Protein AF-A0A4Y7IMI2-F1 (afdb_monomer)

Solvent-accessible surface area (backbone atoms only — not comparable to full-atom values): 6468 Å² total; per-residue (Å²): 112,69,68,61,52,52,52,53,55,54,59,67,68,62,65,85,81,72,72,78,83,76,84,70,92,84,79,89,79,82,56,84,86,77,69,82,77,60,48,85,48,65,86,52,66,55,96,85,55,53,74,76,54,48,72,90,53,75,63,49,78,44,82,40,70,54,50,93,44,98,49,79,92,74,35,48,68,59,49,56,35,33,42,28,46,32,20,56,87,86,54,78,49,78,48,80,48,110

Organism: Papaver somniferum (NCBI:txid3469)

Sequence (98 aa):
MYRVLMIFLLFTAIGLVKSHNEGGEWSCESESENRIEAIFKPGVITIDGHTDDWKDIDGFEFSLLPALDPHQDDAYKAGSMTVKAVHDGNNVFFHVGS

Secondary structure (DSSP, 8-state):
-HHHHHHHHHHHTS---PPP---S-------GGGPPPPEE-TTSS-TT--GGGGTTS--EEEEEPPP--SSTTTPPPPEEEEEEEEE-SS-EEEEEE-

pLDDT: mean 82.0, std 13.44, range [53.12, 96.88]

Structure (mmCIF, N/CA/C/O backbone):
data_AF-A0A4Y7IMI2-F1
#
_e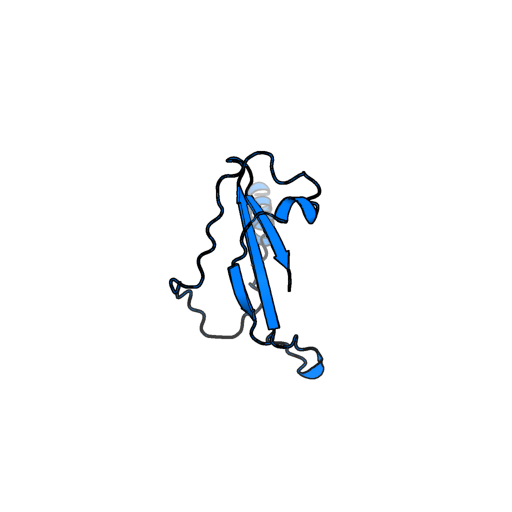ntry.id   AF-A0A4Y7IMI2-F1
#
loop_
_atom_site.group_PDB
_atom_site.id
_atom_site.type_symbol
_atom_site.label_atom_id
_atom_site.label_alt_id
_atom_site.label_comp_id
_atom_site.label_asym_id
_atom_site.label_entity_id
_atom_site.label_seq_id
_atom_site.pdbx_PDB_ins_code
_atom_site.Cartn_x
_atom_site.Cartn_y
_atom_site.Cartn_z
_atom_site.occupancy
_atom_site.B_iso_or_equiv
_atom_site.auth_seq_id
_atom_site.auth_comp_id
_atom_site.auth_asym_id
_atom_site.auth_atom_id
_atom_site.pdbx_PDB_model_num
ATOM 1 N N . MET A 1 1 ? 40.349 26.539 26.725 1.00 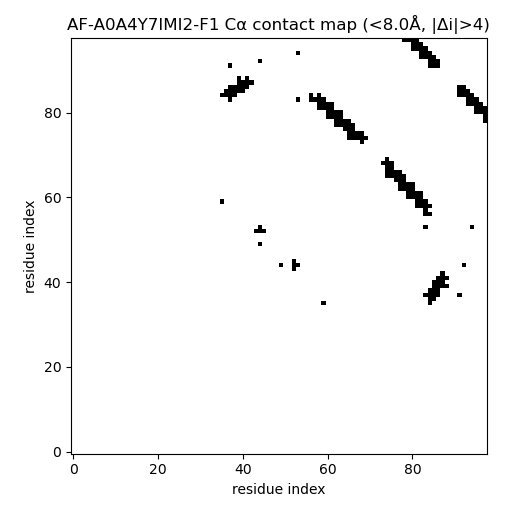63.53 1 MET A N 1
ATOM 2 C CA . MET A 1 1 ? 40.913 26.109 25.423 1.00 63.53 1 MET A CA 1
ATOM 3 C C . MET A 1 1 ? 40.404 24.729 25.004 1.00 63.53 1 MET A C 1
ATOM 5 O O . MET A 1 1 ? 39.848 24.627 23.923 1.00 63.53 1 MET A O 1
ATOM 9 N N . TYR A 1 2 ? 40.448 23.707 25.869 1.00 72.62 2 TYR A N 1
ATOM 10 C CA . TYR A 1 2 ? 39.937 22.354 25.560 1.00 72.62 2 TYR A CA 1
ATOM 11 C C . TYR A 1 2 ? 38.441 22.266 25.205 1.00 72.62 2 TYR A C 1
ATOM 13 O O . TYR A 1 2 ? 38.061 21.482 24.345 1.00 72.62 2 TYR A O 1
ATOM 21 N N . ARG A 1 3 ? 37.590 23.107 25.811 1.00 74.06 3 ARG A N 1
ATOM 22 C CA . ARG A 1 3 ? 36.148 23.159 25.495 1.00 74.06 3 ARG A CA 1
ATOM 23 C C . ARG A 1 3 ? 35.863 23.601 24.058 1.00 74.06 3 ARG A C 1
ATOM 25 O O . ARG A 1 3 ? 35.005 23.029 23.407 1.00 74.06 3 ARG A O 1
ATOM 32 N N . VAL A 1 4 ? 36.611 24.587 23.564 1.00 77.88 4 VAL A N 1
ATOM 33 C CA . VAL A 1 4 ? 36.478 25.084 22.185 1.00 77.88 4 VAL A CA 1
ATOM 34 C C . VAL A 1 4 ? 36.970 24.027 21.197 1.00 77.88 4 VAL A C 1
ATOM 36 O O . VAL A 1 4 ? 36.326 23.788 20.183 1.00 77.88 4 VAL A O 1
ATOM 39 N N . LEU A 1 5 ? 38.060 23.335 21.543 1.00 79.25 5 LEU A N 1
ATOM 40 C CA . LEU A 1 5 ? 38.604 22.241 20.743 1.00 79.25 5 LEU A CA 1
ATOM 41 C C . LEU A 1 5 ? 37.624 21.060 20.630 1.00 79.25 5 LEU A C 1
ATOM 43 O O . LEU A 1 5 ? 37.429 20.542 19.536 1.00 79.25 5 LEU A O 1
ATOM 47 N N . MET A 1 6 ? 36.964 20.671 21.728 1.00 78.75 6 MET A N 1
ATOM 48 C CA . MET A 1 6 ? 35.941 19.615 21.691 1.00 78.75 6 MET A CA 1
ATOM 49 C C . MET A 1 6 ? 34.726 19.993 20.846 1.00 78.75 6 MET A C 1
ATOM 51 O O . MET A 1 6 ? 34.214 19.146 20.123 1.00 78.75 6 MET A O 1
ATOM 55 N N . ILE A 1 7 ? 34.280 21.252 20.906 1.00 79.06 7 ILE A N 1
ATOM 56 C CA . ILE A 1 7 ? 33.180 21.737 20.060 1.00 79.06 7 ILE A CA 1
ATOM 57 C C . ILE A 1 7 ? 33.577 21.638 18.584 1.00 79.06 7 ILE A C 1
ATOM 59 O O . ILE A 1 7 ? 32.808 21.131 17.775 1.00 79.06 7 ILE A O 1
ATOM 63 N N . PHE A 1 8 ? 34.801 22.045 18.243 1.00 76.31 8 PHE A N 1
ATOM 64 C CA . PHE A 1 8 ? 35.308 21.971 16.874 1.00 76.31 8 PHE A CA 1
ATOM 65 C C . PHE A 1 8 ? 35.383 20.523 16.355 1.00 76.31 8 PHE A C 1
ATOM 67 O O . PHE A 1 8 ? 34.962 20.250 15.235 1.00 76.31 8 PHE A O 1
ATOM 74 N N . LEU A 1 9 ? 35.835 19.586 17.196 1.00 75.44 9 LEU A N 1
ATOM 75 C CA . LEU A 1 9 ? 35.864 18.149 16.894 1.00 75.44 9 LEU A CA 1
ATOM 76 C C . LEU A 1 9 ? 34.462 17.547 16.697 1.00 75.44 9 LEU A C 1
ATOM 78 O O . LEU A 1 9 ? 34.285 16.682 15.839 1.00 75.44 9 LEU A O 1
ATOM 82 N N . LEU A 1 10 ? 33.455 18.017 17.444 1.00 74.56 10 LEU A N 1
ATOM 83 C CA . LEU A 1 10 ? 32.063 17.600 17.245 1.00 74.56 10 LEU A CA 1
ATOM 84 C C . LEU A 1 10 ? 31.527 18.043 15.878 1.00 74.56 10 LEU A C 1
ATOM 86 O O . LEU A 1 10 ? 30.863 17.261 15.206 1.00 74.56 10 LEU A O 1
ATOM 90 N N . PHE A 1 11 ? 31.840 19.268 15.446 1.00 68.75 11 PHE A N 1
ATOM 91 C CA . PHE A 1 11 ? 31.389 19.783 14.149 1.00 68.75 11 PHE A CA 1
ATOM 92 C C . PHE A 1 11 ? 32.034 19.053 12.966 1.00 68.75 11 PHE A C 1
ATOM 94 O O . PHE A 1 11 ? 31.374 18.850 11.952 1.00 68.75 11 PHE A O 1
ATOM 101 N N . THR A 1 12 ? 33.282 18.591 13.097 1.00 65.00 12 THR A N 1
ATOM 102 C CA . THR A 1 12 ? 33.939 17.789 12.048 1.00 65.00 12 THR A CA 1
ATOM 103 C C . THR A 1 12 ? 33.381 16.373 11.909 1.00 65.00 12 THR A C 1
ATOM 105 O O . THR A 1 12 ? 33.569 15.750 10.869 1.00 65.00 12 THR A O 1
ATOM 108 N N . ALA A 1 13 ? 32.699 15.857 12.936 1.00 63.00 13 ALA A N 1
ATOM 109 C CA . ALA A 1 13 ? 32.081 14.531 12.902 1.00 63.00 13 ALA A CA 1
ATOM 110 C C . ALA A 1 13 ? 30.728 14.518 12.166 1.00 63.00 13 ALA A C 1
ATOM 112 O O . ALA A 1 13 ? 30.223 13.449 11.825 1.00 63.00 13 ALA A O 1
ATOM 113 N N . ILE A 1 14 ? 30.151 15.692 11.886 1.00 68.31 14 ILE A N 1
ATOM 114 C CA . ILE A 1 14 ? 28.939 15.832 11.078 1.00 68.31 14 ILE A CA 1
ATOM 115 C C . ILE A 1 14 ? 29.371 15.831 9.609 1.00 68.31 14 ILE A C 1
ATOM 117 O O . ILE A 1 14 ? 29.511 16.875 8.973 1.00 68.31 14 ILE A O 1
ATOM 121 N N . GLY A 1 15 ? 29.664 14.644 9.078 1.00 64.06 15 GLY A N 1
ATOM 122 C CA . GLY A 1 15 ? 29.909 14.481 7.650 1.00 64.06 15 GLY A CA 1
ATOM 123 C C . GLY A 1 15 ? 28.698 14.970 6.854 1.00 64.06 15 GLY A C 1
ATOM 124 O O . GLY A 1 15 ? 27.561 14.626 7.175 1.00 64.06 15 GLY A O 1
ATOM 125 N N . LEU A 1 16 ? 28.936 15.773 5.815 1.00 66.12 16 LEU A N 1
ATOM 126 C CA . LEU A 1 16 ? 27.913 16.095 4.823 1.00 66.12 16 LEU A CA 1
ATOM 127 C C . LEU A 1 16 ? 27.464 14.787 4.166 1.00 66.12 16 LEU A C 1
ATOM 129 O O . LEU A 1 16 ? 28.197 14.198 3.371 1.00 66.12 16 LEU A O 1
ATOM 133 N N . VAL A 1 17 ? 26.266 14.324 4.515 1.00 61.00 17 VAL A N 1
ATOM 134 C CA . VAL A 1 17 ? 25.614 13.217 3.818 1.00 61.00 17 VAL A CA 1
ATOM 135 C C . VAL A 1 17 ? 25.216 13.743 2.448 1.00 61.00 17 VAL A C 1
ATOM 137 O O . VAL A 1 17 ? 24.342 14.599 2.319 1.00 61.00 17 VAL A O 1
ATOM 140 N N . LYS A 1 18 ? 25.922 13.288 1.416 1.00 60.97 18 LYS A N 1
ATOM 141 C CA . LYS A 1 18 ? 25.548 13.568 0.036 1.00 60.97 18 LYS A CA 1
ATOM 142 C C . LYS A 1 18 ? 24.393 12.635 -0.310 1.00 60.97 18 LYS A C 1
ATOM 144 O O . LYS A 1 18 ? 24.536 11.425 -0.150 1.00 60.97 18 LYS A O 1
ATOM 149 N N . SER A 1 19 ? 23.269 13.206 -0.750 1.00 60.78 19 SER A N 1
ATOM 150 C CA . SER A 1 19 ? 22.182 12.430 -1.355 1.00 60.78 19 SER A CA 1
ATOM 151 C C . SER A 1 19 ? 22.772 11.481 -2.397 1.00 60.78 19 SER A C 1
ATOM 153 O O . SER A 1 19 ? 23.715 11.865 -3.104 1.00 60.78 19 SER A O 1
ATOM 155 N N . HIS A 1 20 ? 22.249 10.255 -2.486 1.00 57.12 20 HIS A N 1
ATOM 156 C CA . HIS A 1 20 ? 22.570 9.395 -3.619 1.00 57.12 20 HIS A CA 1
ATOM 157 C C . HIS A 1 20 ? 22.310 10.204 -4.889 1.00 57.12 20 HIS A C 1
ATOM 159 O O . HIS A 1 20 ? 21.340 10.948 -4.972 1.00 57.12 20 HIS A O 1
ATOM 165 N N . ASN A 1 21 ? 23.278 10.172 -5.799 1.00 53.75 21 ASN A N 1
ATOM 166 C CA . ASN A 1 21 ? 23.370 11.046 -6.959 1.00 53.75 21 ASN A CA 1
ATOM 167 C C . ASN A 1 21 ? 22.233 10.736 -7.950 1.00 53.75 21 ASN A C 1
ATOM 169 O O . ASN A 1 21 ? 22.477 10.102 -8.973 1.00 53.75 21 ASN A O 1
ATOM 173 N N . GLU A 1 22 ? 21.007 11.147 -7.622 1.00 55.44 22 GLU A N 1
ATOM 174 C CA . GLU A 1 22 ? 19.859 11.210 -8.520 1.00 55.44 22 GLU A CA 1
ATOM 175 C C . GLU A 1 22 ? 20.242 12.199 -9.624 1.00 55.44 22 GLU A C 1
ATOM 177 O O . GLU A 1 22 ? 20.182 13.418 -9.469 1.00 55.44 22 GLU A O 1
ATOM 182 N N . GLY A 1 23 ? 20.827 11.671 -10.697 1.00 53.12 23 GLY A N 1
ATOM 183 C CA . GLY A 1 23 ? 21.302 12.472 -11.813 1.00 53.12 23 GLY A CA 1
ATOM 184 C C . GLY A 1 23 ? 20.118 12.972 -12.630 1.00 53.12 23 GLY A C 1
ATOM 185 O O . GLY A 1 23 ? 19.443 12.169 -13.264 1.00 53.12 23 GLY A O 1
ATOM 186 N N . GLY A 1 24 ? 19.890 14.285 -12.646 1.00 66.00 24 GLY A N 1
ATOM 187 C CA . GLY A 1 24 ? 18.871 14.917 -13.484 1.00 66.00 24 GLY A CA 1
ATOM 188 C C . GLY A 1 24 ? 18.346 16.228 -12.905 1.00 66.00 24 GLY A C 1
ATOM 189 O O . GLY A 1 24 ? 18.629 16.580 -11.761 1.00 66.00 24 GLY A O 1
ATOM 190 N N . GLU A 1 25 ? 17.588 16.965 -13.713 1.00 64.56 25 GLU A N 1
ATOM 191 C CA . GLU A 1 25 ? 16.728 18.040 -13.221 1.00 64.56 25 GLU A CA 1
ATOM 192 C C . GLU A 1 25 ? 15.525 17.389 -12.522 1.00 64.56 25 GLU A C 1
ATOM 194 O O . GLU A 1 25 ? 14.783 16.632 -13.143 1.00 64.56 25 GLU A O 1
ATOM 199 N N . TRP A 1 26 ? 15.383 17.612 -11.215 1.00 59.31 26 TRP A N 1
ATOM 200 C CA . TRP A 1 26 ? 14.296 17.053 -10.411 1.00 59.31 26 TRP A CA 1
ATOM 201 C C . TRP A 1 26 ? 13.188 18.089 -10.220 1.00 59.31 26 TRP A C 1
ATOM 203 O O . TRP A 1 26 ? 13.451 19.205 -9.764 1.00 59.31 26 TRP A O 1
ATOM 213 N N . SER A 1 27 ? 11.945 17.700 -10.496 1.00 65.69 27 SER A N 1
ATOM 214 C CA . SER A 1 27 ? 10.745 18.436 -10.101 1.00 65.69 27 SER A CA 1
ATOM 215 C C . SER A 1 27 ? 9.757 17.493 -9.406 1.00 65.69 27 SER A C 1
ATOM 217 O O . SER A 1 27 ? 9.602 16.336 -9.788 1.00 65.69 27 SER A O 1
ATOM 219 N N . CYS A 1 28 ? 9.078 17.988 -8.367 1.00 59.97 28 CYS A N 1
ATOM 220 C CA . CYS A 1 28 ? 7.927 17.315 -7.760 1.00 59.97 28 CYS A CA 1
ATOM 221 C C . CYS A 1 28 ? 6.645 17.945 -8.311 1.00 59.97 28 CYS A C 1
ATOM 223 O O . CYS A 1 28 ? 6.021 18.768 -7.639 1.00 59.97 28 CYS A O 1
ATOM 225 N N . GLU A 1 29 ? 6.259 17.589 -9.533 1.00 67.12 29 GLU A N 1
ATOM 226 C CA . GLU A 1 29 ? 4.929 17.930 -10.040 1.00 67.12 29 GLU A CA 1
ATOM 227 C C . GLU A 1 29 ? 3.934 16.886 -9.527 1.00 67.12 29 GLU A C 1
ATOM 229 O O . GLU A 1 29 ? 3.881 15.750 -9.996 1.00 67.12 29 GLU A O 1
ATOM 234 N N . SER A 1 30 ? 3.184 17.236 -8.478 1.00 58.53 30 SER A N 1
ATOM 235 C CA . SER A 1 30 ? 2.138 16.362 -7.949 1.00 58.53 30 SER A CA 1
ATOM 236 C C . SER A 1 30 ? 0.913 16.423 -8.863 1.00 58.53 30 SER A C 1
ATOM 238 O O . SER A 1 30 ? -0.046 17.144 -8.580 1.00 58.53 30 SER A O 1
ATOM 240 N N . GLU A 1 31 ? 0.952 15.683 -9.964 1.00 61.41 31 GLU A N 1
ATOM 241 C CA . GLU A 1 31 ? -0.240 15.407 -10.762 1.00 61.41 31 GLU A CA 1
ATOM 242 C C . GLU A 1 31 ? -1.296 14.704 -9.892 1.00 61.41 31 GLU A C 1
ATOM 244 O O . GLU A 1 31 ? -0.975 13.912 -8.998 1.00 61.41 31 GLU A O 1
ATOM 249 N N . SER A 1 32 ? -2.576 15.009 -10.126 1.00 59.22 32 SER A N 1
ATOM 250 C CA . SER A 1 32 ? -3.687 14.500 -9.299 1.00 59.22 32 SER A CA 1
ATOM 251 C C . SER A 1 32 ? -3.809 12.967 -9.278 1.00 59.22 32 SER A C 1
ATOM 253 O O . SER A 1 32 ? -4.395 12.420 -8.345 1.00 59.22 32 SER A O 1
ATOM 255 N N . GLU A 1 33 ? -3.206 12.287 -10.255 1.00 62.22 33 GLU A N 1
ATOM 256 C CA . GLU A 1 33 ? -3.227 10.830 -10.427 1.00 62.22 33 GLU A CA 1
ATOM 257 C C . GLU A 1 33 ? -2.336 10.069 -9.429 1.00 62.22 33 GLU A C 1
ATOM 259 O O . GLU A 1 33 ? -2.520 8.873 -9.234 1.00 62.22 33 GLU A O 1
ATOM 264 N N . ASN A 1 34 ? -1.424 10.746 -8.722 1.00 67.44 34 ASN A N 1
ATOM 265 C CA . ASN A 1 34 ? -0.459 10.093 -7.823 1.00 67.44 34 ASN A CA 1
ATOM 266 C C . ASN A 1 34 ? -0.873 10.125 -6.341 1.00 67.44 34 ASN A C 1
ATOM 268 O O . ASN A 1 34 ? -0.043 9.948 -5.445 1.00 67.44 34 ASN A O 1
ATOM 272 N N . ARG A 1 35 ? -2.148 10.405 -6.049 1.00 81.44 35 ARG A N 1
ATOM 273 C CA . ARG A 1 35 ? -2.659 10.471 -4.675 1.00 81.44 35 ARG A CA 1
ATOM 274 C C . ARG A 1 35 ? -3.206 9.123 -4.225 1.00 81.44 35 ARG A C 1
ATOM 276 O O . ARG A 1 35 ? -4.171 8.618 -4.781 1.00 81.44 35 ARG A O 1
ATOM 283 N N . ILE A 1 36 ? -2.629 8.607 -3.145 1.00 88.81 36 ILE A N 1
ATOM 284 C CA . ILE A 1 36 ? -3.162 7.463 -2.407 1.00 88.81 36 ILE A CA 1
ATOM 285 C C . ILE A 1 36 ? -3.987 8.004 -1.242 1.00 88.81 36 ILE A C 1
ATOM 287 O O . ILE A 1 36 ? -3.473 8.748 -0.403 1.00 88.81 36 ILE A O 1
ATOM 291 N N . GLU A 1 37 ? -5.259 7.623 -1.180 1.00 91.50 37 GLU A N 1
ATOM 292 C CA . GLU A 1 37 ? -6.101 7.876 -0.013 1.00 91.50 37 GLU A CA 1
ATOM 293 C C . GLU A 1 37 ? -6.069 6.657 0.910 1.00 91.50 37 GLU A C 1
ATOM 295 O O . GLU A 1 37 ? -6.471 5.559 0.530 1.00 91.50 37 GLU A O 1
ATOM 300 N N . ALA A 1 38 ? -5.586 6.854 2.137 1.00 94.75 38 ALA A N 1
ATOM 301 C CA . ALA A 1 38 ? -5.689 5.845 3.179 1.00 94.75 38 ALA A CA 1
ATOM 302 C C . ALA A 1 38 ? -7.028 6.018 3.903 1.00 94.75 38 ALA A C 1
ATOM 304 O O . ALA A 1 38 ? -7.260 7.044 4.539 1.00 94.75 38 ALA A O 1
ATOM 305 N N . ILE A 1 39 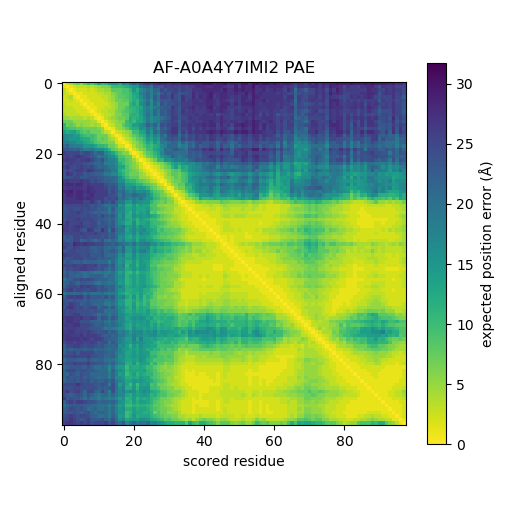? -7.900 5.013 3.832 1.00 94.25 39 ILE A N 1
ATOM 306 C CA . ILE A 1 39 ? -9.214 5.055 4.488 1.00 94.25 39 ILE A CA 1
ATOM 307 C C . ILE A 1 39 ? -9.071 4.643 5.962 1.00 94.25 39 ILE A C 1
ATOM 309 O O . ILE A 1 39 ? -8.343 3.702 6.289 1.00 94.25 39 ILE A O 1
ATOM 313 N N . PHE A 1 40 ? -9.793 5.316 6.862 1.00 96.25 40 PHE A N 1
ATOM 314 C CA . PHE A 1 40 ? -9.838 4.950 8.280 1.00 96.25 40 PHE A CA 1
ATOM 315 C C . PHE A 1 40 ? -10.511 3.582 8.483 1.00 96.25 40 PHE A C 1
ATOM 317 O O . PHE A 1 40 ? -11.722 3.444 8.295 1.00 96.25 40 PHE A O 1
ATOM 324 N N . LYS A 1 41 ? -9.733 2.569 8.883 1.00 95.69 41 LYS A N 1
ATOM 325 C CA . LYS A 1 41 ? -10.186 1.192 9.144 1.00 95.69 41 LYS A CA 1
ATOM 326 C C . LYS A 1 41 ? -9.463 0.584 10.359 1.00 95.69 41 LYS A C 1
ATOM 328 O O . LYS A 1 41 ? -8.534 -0.209 10.197 1.00 95.69 41 LYS A O 1
ATOM 333 N N . PRO A 1 42 ? -9.869 0.937 11.591 1.00 95.50 42 PRO A N 1
ATOM 334 C CA . PRO A 1 42 ? -9.215 0.444 12.798 1.00 95.50 42 PRO A CA 1
ATOM 335 C C . PRO A 1 42 ? -9.436 -1.062 12.995 1.00 95.50 42 PRO A C 1
ATOM 337 O O . PRO A 1 42 ? -10.550 -1.559 12.844 1.00 95.50 42 PRO A O 1
ATOM 340 N N . GLY A 1 43 ? -8.372 -1.781 13.367 1.00 93.25 43 GLY A N 1
ATOM 341 C CA . GLY A 1 43 ? -8.430 -3.203 13.730 1.00 93.25 43 GLY A CA 1
ATOM 342 C C . GLY A 1 43 ? -8.592 -4.187 12.566 1.00 93.25 43 GLY A C 1
ATOM 343 O O . GLY A 1 43 ? -8.828 -5.363 12.823 1.00 93.25 43 GLY A O 1
ATOM 344 N N . VAL A 1 44 ? -8.486 -3.726 11.313 1.00 94.50 44 VAL A N 1
ATOM 345 C CA . VAL A 1 44 ? -8.574 -4.594 10.123 1.00 94.50 44 VAL A CA 1
ATOM 346 C C . VAL A 1 44 ? -7.237 -5.256 9.797 1.00 94.50 44 VAL A C 1
ATOM 348 O O . VAL A 1 44 ? -7.229 -6.415 9.407 1.00 94.50 44 VAL A O 1
ATOM 351 N N . ILE A 1 45 ? -6.127 -4.535 9.975 1.00 95.81 45 ILE A N 1
ATOM 352 C CA . ILE A 1 45 ? -4.777 -5.033 9.689 1.00 95.81 45 ILE A CA 1
ATOM 353 C C . ILE A 1 45 ? -4.149 -5.549 10.982 1.00 95.81 45 ILE A C 1
ATOM 355 O O . ILE A 1 45 ? -4.056 -4.804 11.965 1.00 95.81 45 ILE A O 1
ATOM 359 N N . THR A 1 46 ? -3.723 -6.811 11.003 1.00 92.81 46 THR A N 1
ATOM 360 C CA . THR A 1 46 ? -2.958 -7.372 12.119 1.00 92.81 46 THR A CA 1
ATOM 361 C C . THR A 1 46 ? -1.517 -6.856 12.104 1.00 92.81 46 THR A C 1
ATOM 363 O O . THR A 1 46 ? -1.030 -6.309 11.118 1.00 92.81 46 THR A O 1
ATOM 366 N N . ILE A 1 47 ? -0.796 -7.018 13.216 1.00 84.88 47 ILE A N 1
ATOM 367 C CA . ILE A 1 47 ? 0.591 -6.528 13.342 1.00 84.88 47 ILE A CA 1
ATOM 368 C C . ILE A 1 47 ? 1.528 -7.178 12.309 1.00 84.88 47 ILE A C 1
ATOM 370 O O . ILE A 1 47 ? 2.477 -6.542 11.858 1.00 84.88 47 ILE A O 1
ATOM 374 N N . ASP A 1 48 ? 1.270 -8.431 11.938 1.00 88.62 48 ASP A N 1
ATOM 375 C CA . ASP A 1 48 ? 2.002 -9.168 10.905 1.00 88.62 48 ASP A CA 1
ATOM 376 C C . ASP A 1 48 ? 1.496 -8.894 9.479 1.00 88.62 48 ASP A C 1
ATOM 378 O O . ASP A 1 48 ? 2.142 -9.318 8.522 1.00 88.62 48 ASP A O 1
ATOM 382 N N . GLY A 1 49 ? 0.396 -8.146 9.329 1.00 88.25 49 GLY A N 1
ATOM 383 C CA . GLY A 1 49 ? -0.103 -7.644 8.050 1.00 88.25 49 GLY A CA 1
ATOM 384 C C . GLY A 1 49 ? -0.465 -8.749 7.065 1.00 88.25 49 GLY A C 1
ATOM 385 O O . GLY A 1 49 ? -0.117 -8.647 5.886 1.00 88.25 49 GLY A O 1
ATOM 386 N N . HIS A 1 50 ? -1.121 -9.807 7.545 1.00 94.00 50 HIS A N 1
ATOM 387 C CA . HIS A 1 50 ? -1.414 -11.000 6.756 1.00 94.00 50 HIS A CA 1
ATOM 388 C C . HIS A 1 50 ? -2.193 -10.646 5.479 1.00 94.00 50 HIS A C 1
ATOM 390 O O . HIS A 1 50 ? -3.074 -9.790 5.492 1.00 94.00 50 HIS A O 1
ATOM 396 N N . THR A 1 51 ? -1.903 -11.311 4.354 1.00 92.19 51 THR A N 1
ATOM 397 C CA . THR A 1 51 ? -2.486 -10.960 3.042 1.00 92.19 51 THR A CA 1
ATOM 398 C C . THR A 1 51 ? -4.019 -10.935 3.051 1.00 92.19 51 THR A C 1
ATOM 400 O O . THR A 1 51 ? -4.628 -10.071 2.420 1.00 92.19 51 THR A O 1
ATOM 403 N N . ASP A 1 52 ? -4.648 -11.837 3.805 1.00 94.69 52 ASP A N 1
ATOM 404 C CA . ASP A 1 52 ? -6.111 -11.916 3.917 1.00 94.69 52 ASP A CA 1
ATOM 405 C C . ASP A 1 52 ? -6.757 -10.687 4.577 1.00 94.69 52 ASP A C 1
ATOM 407 O O . ASP A 1 52 ? -7.921 -10.395 4.294 1.00 94.69 52 ASP A O 1
ATOM 411 N N . ASP A 1 53 ? -6.020 -9.928 5.390 1.00 95.75 53 ASP A N 1
ATOM 412 C CA . ASP A 1 53 ? -6.508 -8.689 6.014 1.00 95.75 53 ASP A CA 1
ATOM 413 C C . ASP A 1 53 ? -6.844 -7.619 4.964 1.00 95.75 53 ASP A C 1
ATOM 415 O O . ASP A 1 53 ? -7.665 -6.725 5.178 1.00 95.75 53 ASP A O 1
ATOM 419 N N . TRP A 1 54 ? -6.225 -7.728 3.787 1.00 95.50 54 TRP A N 1
ATOM 420 C CA 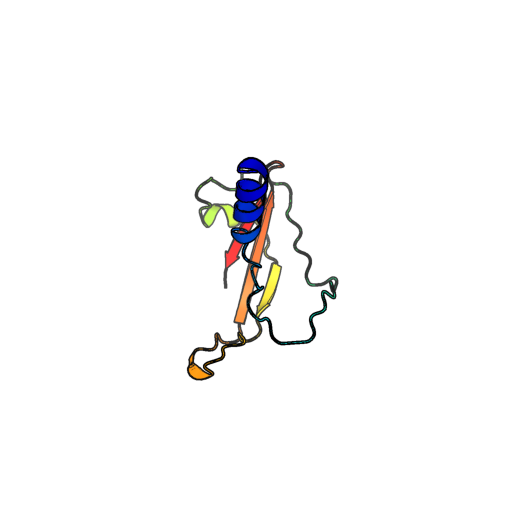. TRP A 1 54 ? -6.317 -6.766 2.694 1.00 95.50 54 TRP A CA 1
ATOM 421 C C . TRP A 1 54 ? -7.345 -7.144 1.628 1.00 95.50 54 TRP A C 1
ATOM 423 O O . TRP A 1 54 ? -7.477 -6.428 0.628 1.00 95.50 54 TRP A O 1
ATOM 433 N N . LYS A 1 55 ? -8.055 -8.268 1.785 1.00 94.50 55 LYS A N 1
ATOM 434 C CA . LYS A 1 55 ? -8.953 -8.815 0.752 1.00 94.50 55 LYS A CA 1
ATOM 435 C C . LYS A 1 55 ? -10.103 -7.867 0.385 1.00 94.50 55 LYS A C 1
ATOM 437 O O . LYS A 1 55 ? -10.461 -7.784 -0.782 1.00 94.50 55 LYS A O 1
ATOM 442 N N . ASP A 1 56 ? -10.601 -7.110 1.365 1.00 94.00 56 ASP A N 1
ATOM 443 C CA . ASP A 1 56 ? -11.732 -6.176 1.231 1.00 94.00 56 ASP A CA 1
ATOM 444 C C . ASP A 1 56 ? -11.269 -4.702 1.187 1.00 94.00 56 ASP A C 1
ATOM 446 O O . ASP A 1 56 ? -12.020 -3.778 1.524 1.00 94.00 56 ASP A O 1
ATOM 450 N N . ILE A 1 57 ? -9.992 -4.479 0.858 1.00 95.50 57 ILE A N 1
ATOM 451 C CA . ILE A 1 57 ? -9.392 -3.153 0.687 1.00 95.50 57 ILE A CA 1
ATOM 452 C C . ILE A 1 57 ? -9.107 -2.939 -0.797 1.00 95.50 57 ILE A C 1
ATOM 454 O O . ILE A 1 57 ? -8.387 -3.734 -1.410 1.00 95.50 57 ILE A O 1
ATOM 458 N N . ASP A 1 58 ? -9.649 -1.861 -1.356 1.00 94.44 58 ASP A N 1
ATOM 459 C CA . ASP A 1 58 ? -9.396 -1.474 -2.741 1.00 94.44 58 ASP A CA 1
ATOM 460 C C . ASP A 1 58 ? -7.945 -1.011 -2.929 1.00 94.44 58 ASP A C 1
ATOM 462 O O . ASP A 1 58 ? -7.306 -0.491 -2.009 1.00 94.44 58 ASP A O 1
ATOM 466 N N . GLY A 1 59 ? -7.408 -1.254 -4.123 1.00 93.56 59 GLY A N 1
ATOM 467 C CA . GLY A 1 59 ? -6.040 -0.904 -4.487 1.00 93.56 59 GLY A CA 1
ATOM 468 C C . GLY A 1 59 ? -5.981 0.195 -5.537 1.00 93.56 59 GLY A C 1
ATOM 469 O O . GLY A 1 59 ? -6.846 0.296 -6.402 1.00 93.56 59 GLY A O 1
ATOM 470 N N . PHE A 1 60 ? -4.922 0.986 -5.464 1.00 92.62 60 PHE A N 1
ATOM 471 C CA . PHE A 1 60 ? -4.510 1.941 -6.479 1.00 92.62 60 PHE A CA 1
ATOM 472 C C . PHE A 1 60 ? -3.484 1.267 -7.384 1.00 92.62 60 PHE A C 1
ATOM 474 O O . PHE A 1 60 ? -2.482 0.743 -6.893 1.00 92.62 60 PHE A O 1
ATOM 481 N N . GLU A 1 61 ? -3.735 1.263 -8.688 1.00 93.00 61 GLU A N 1
ATOM 482 C CA . GLU A 1 61 ? -2.846 0.656 -9.674 1.00 93.00 61 GLU A CA 1
ATOM 483 C C . GLU A 1 61 ? -1.940 1.720 -10.299 1.00 93.00 61 GLU A C 1
ATOM 485 O O . GLU A 1 61 ? -2.408 2.767 -10.746 1.00 93.00 61 GLU A O 1
ATOM 490 N N . PHE A 1 62 ? -0.639 1.443 -10.340 1.00 89.69 62 PHE A N 1
ATOM 491 C CA . PHE A 1 62 ? 0.370 2.329 -10.906 1.00 89.69 62 PHE A CA 1
ATOM 492 C C . PHE A 1 62 ? 1.201 1.592 -11.948 1.00 89.69 62 PHE A C 1
ATOM 494 O O . PHE A 1 62 ? 1.631 0.456 -11.737 1.00 89.69 62 PHE A O 1
ATOM 501 N N . SER A 1 63 ? 1.480 2.273 -13.058 1.00 89.69 63 SER A N 1
ATOM 502 C CA . SER A 1 63 ? 2.472 1.814 -14.028 1.00 89.69 63 SER A CA 1
ATOM 503 C C . SER A 1 63 ? 3.876 2.158 -13.534 1.00 89.69 63 SER A C 1
ATOM 505 O O . SER A 1 63 ? 4.167 3.307 -13.210 1.00 89.69 63 SER A O 1
ATOM 507 N N . LEU A 1 64 ? 4.758 1.164 -13.505 1.00 87.75 64 LEU A N 1
ATOM 508 C CA . LEU A 1 64 ? 6.167 1.315 -13.172 1.00 87.75 64 LEU A CA 1
ATOM 509 C C . LEU A 1 64 ? 6.991 1.460 -14.447 1.00 87.75 64 LEU A C 1
ATOM 511 O O . LEU A 1 64 ? 6.960 0.600 -15.332 1.00 87.75 64 LEU A O 1
ATOM 515 N N . LEU A 1 65 ? 7.765 2.538 -14.516 1.00 87.31 65 LEU A N 1
ATOM 516 C CA . LEU A 1 65 ? 8.793 2.699 -15.537 1.00 87.31 65 LEU A CA 1
ATOM 517 C C . LEU A 1 65 ? 9.992 1.788 -15.221 1.00 87.31 65 LEU A C 1
ATOM 519 O O . LEU A 1 65 ? 10.207 1.452 -14.054 1.00 87.31 65 LEU A O 1
ATOM 523 N N . PRO A 1 66 ? 10.789 1.392 -16.231 1.00 87.00 66 PRO A N 1
ATOM 524 C CA . PRO A 1 66 ? 12.037 0.683 -15.987 1.00 87.00 66 PRO A CA 1
ATOM 525 C C . PRO A 1 66 ? 12.939 1.477 -15.038 1.00 87.00 66 PRO A C 1
ATOM 527 O O . PRO A 1 66 ? 13.034 2.703 -15.152 1.00 87.00 66 PRO A O 1
ATOM 530 N N . ALA A 1 67 ? 13.615 0.786 -14.123 1.00 83.50 67 ALA A N 1
ATOM 531 C CA . ALA A 1 67 ? 14.554 1.445 -13.226 1.00 83.50 67 ALA A CA 1
ATOM 532 C C . ALA A 1 67 ? 15.757 1.979 -14.013 1.00 83.50 67 ALA A C 1
ATOM 534 O O . ALA A 1 67 ? 16.267 1.328 -14.928 1.00 83.50 67 ALA A O 1
ATOM 535 N N . LEU A 1 68 ? 16.234 3.160 -13.622 1.00 79.31 68 LEU A N 1
ATOM 536 C CA . LEU A 1 68 ? 17.497 3.693 -14.115 1.00 79.31 68 LEU A CA 1
ATOM 537 C C . LEU A 1 68 ? 18.641 2.949 -13.419 1.00 79.31 68 LEU A C 1
ATOM 539 O O . LEU A 1 68 ? 19.017 3.298 -12.302 1.00 79.31 68 LEU A O 1
ATOM 543 N N . ASP A 1 69 ? 19.175 1.920 -14.074 1.00 77.94 69 ASP A N 1
ATOM 544 C CA . ASP A 1 69 ? 20.340 1.175 -13.595 1.00 77.94 69 ASP A CA 1
ATOM 545 C C . ASP A 1 69 ? 21.599 1.567 -14.396 1.00 77.94 69 ASP A C 1
ATOM 547 O O . ASP A 1 69 ? 21.545 1.625 -15.632 1.00 77.94 69 ASP A O 1
ATOM 551 N N . PRO A 1 70 ? 22.739 1.872 -13.741 1.00 77.69 70 PRO A N 1
ATOM 552 C CA . PRO A 1 70 ? 24.006 2.120 -14.435 1.00 77.69 70 PRO A CA 1
ATOM 553 C C . PRO A 1 70 ? 24.489 0.920 -15.269 1.00 77.69 70 PRO A C 1
ATOM 555 O O . PRO A 1 70 ? 25.278 1.105 -16.201 1.00 77.69 70 PRO A O 1
ATOM 558 N N . HIS A 1 71 ? 24.021 -0.290 -14.964 1.00 82.56 71 HIS A N 1
ATOM 559 C CA . HIS A 1 71 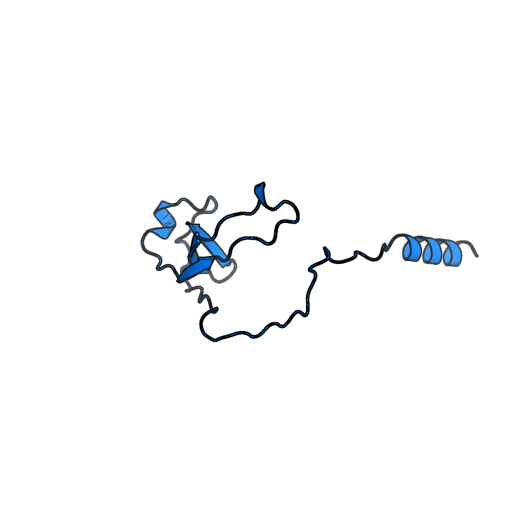? 24.247 -1.519 -15.707 1.00 82.56 71 HIS A CA 1
ATOM 560 C C . HIS A 1 71 ? 22.975 -1.887 -16.482 1.00 82.56 71 HIS A C 1
ATOM 562 O O . HIS A 1 71 ? 21.994 -2.363 -15.920 1.00 82.56 71 HIS A O 1
ATOM 568 N N . GLN A 1 72 ? 22.990 -1.686 -17.806 1.00 72.19 72 GLN A N 1
ATOM 569 C CA . GLN A 1 72 ? 21.802 -1.896 -18.653 1.00 72.19 72 GLN A CA 1
ATOM 570 C C . GLN A 1 72 ? 21.211 -3.313 -18.562 1.00 72.19 72 GLN A C 1
ATOM 572 O O . GLN A 1 72 ? 20.009 -3.476 -18.758 1.00 72.19 72 GLN A O 1
ATOM 577 N N . ASP A 1 73 ? 22.034 -4.314 -18.249 1.00 81.19 73 ASP A N 1
ATOM 578 C CA . ASP A 1 73 ? 21.602 -5.709 -18.140 1.00 81.19 73 ASP A CA 1
ATOM 579 C C . ASP A 1 73 ? 20.915 -6.034 -16.797 1.00 81.19 73 ASP A C 1
ATOM 581 O O . ASP A 1 73 ? 20.181 -7.020 -16.717 1.00 81.19 73 ASP A O 1
ATOM 585 N N . ASP A 1 74 ? 21.091 -5.188 -15.774 1.00 78.69 74 ASP A N 1
ATOM 586 C CA . ASP A 1 74 ? 20.528 -5.364 -14.425 1.00 78.69 74 ASP A CA 1
ATOM 587 C C . ASP A 1 74 ? 19.298 -4.471 -14.173 1.00 78.69 74 ASP A C 1
ATOM 589 O O . ASP A 1 74 ? 18.667 -4.536 -13.115 1.00 78.69 74 ASP A O 1
ATOM 593 N N . ALA A 1 75 ? 18.913 -3.65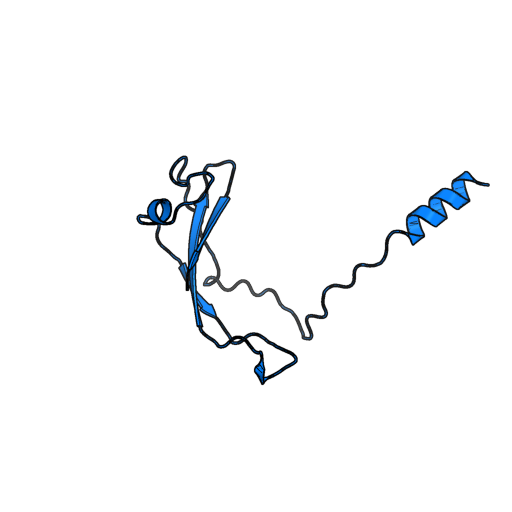8 -15.162 1.00 80.38 75 ALA A N 1
ATOM 594 C CA . ALA A 1 75 ? 17.782 -2.751 -15.046 1.00 80.38 75 ALA A CA 1
ATOM 595 C C . ALA A 1 75 ? 16.467 -3.507 -14.799 1.00 80.38 75 ALA A C 1
ATOM 597 O O . ALA A 1 75 ? 16.036 -4.351 -15.596 1.00 80.38 75 ALA A O 1
ATOM 598 N N . TYR A 1 76 ? 15.772 -3.146 -13.716 1.00 83.06 76 TYR A N 1
ATOM 599 C CA . TYR A 1 76 ? 14.407 -3.612 -13.489 1.00 83.06 76 TYR A CA 1
ATOM 600 C C . TYR A 1 76 ? 13.521 -3.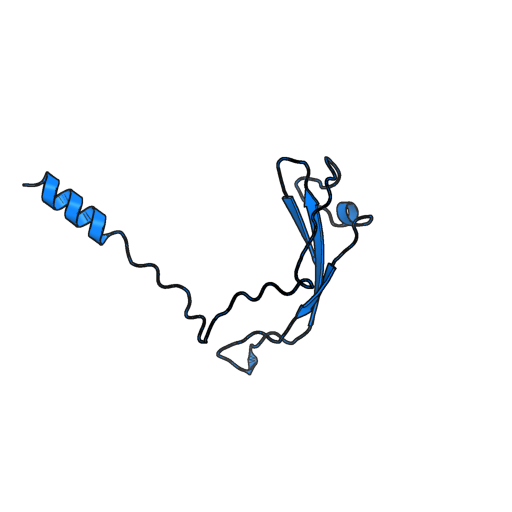177 -14.654 1.00 83.06 76 TYR A C 1
ATOM 602 O O . TYR A 1 76 ? 13.508 -2.011 -15.056 1.00 83.06 76 TYR A O 1
ATOM 610 N N . LYS A 1 77 ? 12.772 -4.136 -15.200 1.00 88.12 77 LYS A N 1
ATOM 611 C CA . LYS A 1 77 ? 11.849 -3.893 -16.310 1.00 88.12 77 LYS 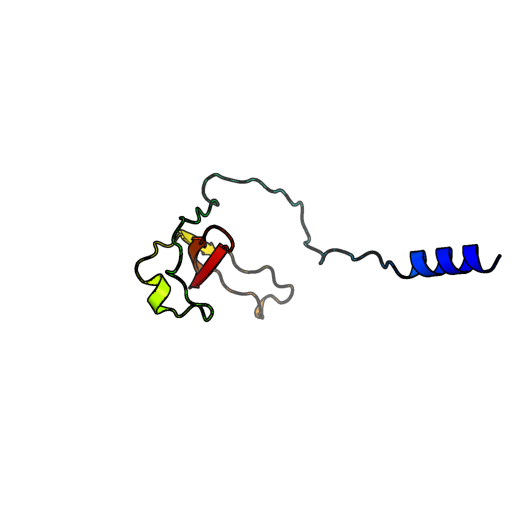A CA 1
ATOM 612 C C . LYS A 1 77 ? 10.684 -3.012 -15.861 1.00 88.12 77 LYS A C 1
ATOM 614 O O . LYS A 1 77 ? 10.373 -2.933 -14.676 1.00 88.12 77 LYS A O 1
ATOM 619 N N . ALA A 1 78 ? 10.008 -2.412 -16.840 1.00 89.81 78 ALA A N 1
ATOM 620 C CA . ALA A 1 78 ? 8.693 -1.822 -16.616 1.00 89.81 78 ALA A CA 1
ATOM 621 C C . ALA A 1 78 ? 7.715 -2.864 -16.048 1.00 89.81 78 ALA A C 1
ATOM 623 O O . ALA A 1 78 ? 7.859 -4.066 -16.301 1.00 89.81 78 ALA A O 1
ATOM 624 N N . GLY A 1 79 ? 6.695 -2.398 -15.334 1.00 91.38 79 GLY A N 1
ATOM 625 C CA . GLY A 1 79 ? 5.690 -3.267 -14.730 1.00 91.38 79 GLY A CA 1
ATOM 626 C C . GLY A 1 79 ? 4.476 -2.509 -14.214 1.00 91.38 79 GLY A C 1
ATOM 627 O O . GLY A 1 79 ? 4.256 -1.350 -14.558 1.00 91.38 7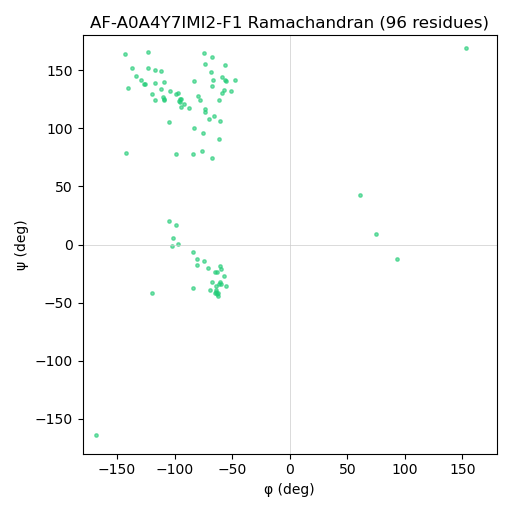9 GLY A O 1
ATOM 628 N N . SER A 1 80 ? 3.702 -3.178 -13.374 1.00 92.44 80 SER A N 1
ATOM 629 C CA . SER A 1 80 ? 2.589 -2.607 -12.622 1.00 92.44 80 SER A CA 1
ATOM 630 C C . SER A 1 80 ? 2.813 -2.843 -11.136 1.00 92.44 80 SER A C 1
ATOM 632 O O . SER A 1 80 ? 3.459 -3.813 -10.738 1.00 92.44 80 SER A O 1
ATOM 634 N N . MET A 1 81 ? 2.272 -1.958 -10.311 1.00 93.06 81 MET A N 1
ATOM 635 C CA . MET A 1 81 ? 2.141 -2.191 -8.880 1.00 93.06 81 MET A CA 1
ATOM 636 C C . MET A 1 81 ? 0.739 -1.819 -8.422 1.00 93.06 81 MET A C 1
ATOM 638 O O . MET A 1 81 ? 0.155 -0.850 -8.898 1.00 93.06 81 MET A O 1
ATOM 642 N N . THR A 1 82 ? 0.221 -2.566 -7.458 1.00 95.00 82 THR A N 1
ATOM 643 C CA . THR A 1 82 ? -1.000 -2.215 -6.737 1.00 95.00 82 THR A CA 1
ATOM 644 C C . THR A 1 82 ? -0.637 -1.822 -5.313 1.00 95.00 82 THR A C 1
ATOM 646 O O . THR A 1 82 ? -0.017 -2.606 -4.590 1.00 95.00 82 THR A O 1
ATOM 649 N N . VAL A 1 83 ? -1.052 -0.631 -4.886 1.00 95.06 83 VAL A N 1
ATOM 650 C CA . VAL A 1 83 ? -0.903 -0.158 -3.505 1.00 95.06 83 VAL A CA 1
ATOM 651 C C . VAL A 1 83 ? -2.264 -0.101 -2.837 1.00 95.06 83 VAL A C 1
ATOM 653 O O . VAL A 1 83 ? -3.179 0.547 -3.331 1.00 95.06 83 VAL A O 1
ATOM 656 N N . LYS A 1 84 ? -2.394 -0.739 -1.679 1.00 96.00 84 LYS A N 1
ATOM 657 C CA . LYS A 1 84 ? -3.549 -0.605 -0.786 1.00 96.00 84 LYS A CA 1
ATOM 658 C C . LYS A 1 84 ? -3.116 0.167 0.454 1.00 96.00 84 LYS A C 1
ATOM 660 O O . LYS A 1 84 ? -2.018 -0.074 0.957 1.00 96.00 84 LYS A O 1
ATOM 665 N N . ALA A 1 85 ? -3.962 1.064 0.956 1.00 95.94 85 ALA A N 1
ATOM 666 C CA . ALA A 1 85 ? -3.633 1.886 2.118 1.00 95.94 85 ALA A CA 1
ATOM 667 C C . ALA A 1 85 ? -4.829 2.075 3.059 1.00 95.94 85 ALA A C 1
ATOM 669 O O . ALA A 1 85 ? -5.938 2.392 2.628 1.00 95.94 85 ALA A O 1
ATOM 670 N N . VAL A 1 86 ? -4.590 1.916 4.360 1.00 96.88 86 VAL A N 1
ATOM 671 C CA . VAL A 1 86 ? -5.559 2.205 5.432 1.00 96.88 86 VAL A CA 1
ATOM 672 C C . VAL A 1 86 ? -4.849 2.800 6.645 1.00 96.88 86 VAL A C 1
ATOM 674 O O . VAL A 1 86 ? -3.631 2.686 6.777 1.00 96.88 86 VAL A O 1
ATOM 677 N N . HIS A 1 87 ? -5.592 3.420 7.558 1.00 96.44 87 HIS A N 1
ATOM 678 C CA . HIS A 1 87 ? -5.053 3.860 8.849 1.00 96.44 87 HIS A CA 1
ATOM 679 C C . HIS A 1 87 ? -6.016 3.557 10.003 1.00 96.44 87 HIS A C 1
ATOM 681 O O . HIS A 1 87 ? -7.231 3.522 9.816 1.00 96.44 87 HIS A O 1
ATOM 687 N N . ASP A 1 88 ? -5.488 3.364 11.212 1.00 95.81 88 ASP A N 1
ATOM 688 C CA . ASP A 1 88 ? -6.281 3.119 12.435 1.00 95.81 88 ASP A CA 1
ATOM 689 C C . ASP A 1 88 ? -6.421 4.372 13.322 1.00 95.81 88 ASP A C 1
ATOM 691 O O . ASP A 1 88 ? -6.977 4.313 14.418 1.00 95.81 88 ASP A O 1
ATOM 695 N N . GLY A 1 89 ? -5.925 5.517 12.836 1.00 95.94 89 GLY A N 1
ATOM 696 C CA . GLY A 1 89 ? -5.900 6.796 13.555 1.00 95.94 89 GLY A CA 1
ATOM 697 C C . GLY A 1 89 ? -4.601 7.054 14.326 1.00 95.94 89 GLY A C 1
ATOM 698 O O . GLY A 1 89 ? -4.359 8.191 14.723 1.00 95.94 89 GLY A O 1
ATOM 699 N N . ASN A 1 90 ? -3.752 6.040 14.481 1.00 95.19 90 ASN A N 1
ATOM 700 C CA . ASN A 1 90 ? -2.416 6.142 15.066 1.00 95.19 90 ASN A CA 1
ATOM 701 C C . ASN A 1 90 ? -1.322 5.710 14.074 1.00 95.19 90 ASN A C 1
ATOM 703 O O . ASN A 1 90 ? -0.285 6.357 13.966 1.00 95.19 90 ASN A O 1
ATOM 707 N N . ASN A 1 91 ? -1.571 4.632 13.336 1.00 94.12 91 ASN A N 1
ATOM 708 C CA . ASN A 1 91 ? -0.684 4.025 12.358 1.00 94.12 91 ASN A CA 1
ATOM 709 C C . ASN A 1 91 ? -1.308 4.092 10.964 1.00 94.12 91 ASN A C 1
ATOM 711 O O . ASN A 1 91 ? -2.531 4.031 10.808 1.00 94.12 91 ASN A O 1
ATOM 715 N N . VAL A 1 92 ? -0.446 4.158 9.953 1.00 95.00 92 VAL A N 1
ATOM 716 C CA . VAL A 1 92 ? -0.810 3.994 8.543 1.00 95.00 92 VAL A CA 1
ATOM 717 C C . VAL A 1 92 ? -0.188 2.695 8.052 1.00 95.00 92 VAL A C 1
ATOM 719 O O . VAL A 1 92 ? 0.985 2.430 8.314 1.00 95.00 92 VAL A O 1
ATOM 722 N N . PHE A 1 93 ? -0.974 1.897 7.341 1.00 95.06 93 PHE A N 1
ATOM 723 C CA . PHE A 1 93 ? -0.582 0.596 6.822 1.00 95.06 93 PHE A CA 1
ATOM 724 C C . PHE A 1 93 ? -0.621 0.628 5.300 1.00 95.06 93 PHE A C 1
ATOM 726 O O . PHE A 1 93 ? -1.571 1.147 4.709 1.00 95.06 93 PHE A O 1
ATOM 733 N N . PHE A 1 94 ? 0.380 0.008 4.681 1.00 94.75 94 PHE A N 1
ATOM 734 C CA . PHE A 1 94 ? 0.462 -0.162 3.237 1.00 94.75 94 PHE A CA 1
ATOM 735 C C . PHE A 1 94 ? 0.652 -1.635 2.901 1.00 94.75 94 PHE A C 1
ATOM 737 O O . PHE A 1 94 ? 1.466 -2.313 3.526 1.00 94.75 94 PHE A O 1
ATOM 744 N N . HIS A 1 95 ? -0.050 -2.099 1.874 1.00 94.75 95 HIS A N 1
ATOM 745 C CA . HIS A 1 95 ? 0.236 -3.367 1.220 1.00 94.75 95 HIS A CA 1
ATOM 746 C C . HIS A 1 95 ? 0.567 -3.101 -0.237 1.00 94.75 95 HIS A C 1
ATOM 748 O O . HIS A 1 95 ? -0.187 -2.429 -0.943 1.00 94.75 95 HIS A O 1
ATOM 754 N N . VAL A 1 96 ? 1.691 -3.651 -0.684 1.00 93.88 96 VAL A N 1
ATOM 755 C CA . VAL A 1 96 ? 2.198 -3.476 -2.041 1.00 93.88 96 VAL A CA 1
ATOM 756 C C . VAL A 1 96 ? 2.228 -4.836 -2.722 1.00 93.88 96 VAL A C 1
ATOM 758 O O . VAL A 1 96 ? 2.821 -5.781 -2.207 1.00 93.88 96 VAL A O 1
ATOM 761 N N . GLY A 1 97 ? 1.557 -4.929 -3.864 1.00 89.19 97 GLY A N 1
ATOM 762 C CA . GLY A 1 97 ? 1.579 -6.083 -4.757 1.00 89.19 97 GLY A CA 1
ATOM 763 C C . GLY A 1 97 ? 2.018 -5.677 -6.161 1.00 89.19 97 GLY A C 1
ATOM 764 O O . GLY A 1 97 ? 2.042 -4.489 -6.483 1.00 89.19 97 GLY A O 1
ATOM 765 N N . SER A 1 98 ? 2.353 -6.667 -6.985 1.00 78.12 98 SER A N 1
ATOM 766 C CA . SER A 1 98 ? 2.649 -6.510 -8.420 1.00 78.12 98 SER A CA 1
ATOM 767 C C . SER A 1 98 ? 1.701 -7.365 -9.242 1.00 78.12 98 SER A C 1
ATOM 769 O O . SER A 1 98 ? 1.303 -8.430 -8.714 1.00 78.12 98 SER A O 1
#

Foldseek 3Di:
DVVVVVVVVVVVVPDPDDDDCPDDDDDDPPDVLPDDDAAADAPLADPVRDPVSCPPFDWRKDWAPWDPDPDPVPIRHTDMKTWTWYDNVPDIDIDIDD

Nearest PDB structures (foldseek):
  8esd-assembly1_S  TM=4.288E-01  e=7.167E+00  Homo sapiens

Mean predicted aligned error: 12.15 Å

Radius of gyration: 21.53 Å; Cα contacts (8 Å, |Δi|>4): 99; chains: 1; bounding box: 53×38×44 Å